Protein AF-A0A7J3IFE1-F1 (afdb_monomer)

Nearest PDB structures (foldseek):
  1v9n-assembly1_A-2  TM=9.493E-01  e=1.488E-02  Pyrococcus horikoshii OT3
  1x0a-assembly1_A  TM=9.029E-01  e=3.526E-02  Thermus thermophilus HB8
  3i0p-assembly1_A-2  TM=9.325E-01  e=2.127E-01  Entamoeba histolytica
  6pvn-assembly1_A  TM=2.837E-01  e=9.608E+00  Mus musculus

Secondary structure (DSSP, 8-state):
-HHHHHHTSPPPTT---PPPTTHHHHHHHHHHHHH-----HHHHHHHHHHHHHTT-----

S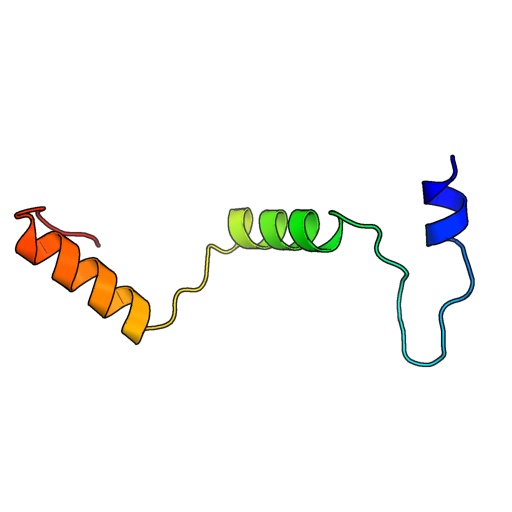tructure (mmCIF, N/CA/C/O backbone):
data_AF-A0A7J3IFE1-F1
#
_entry.id   AF-A0A7J3IFE1-F1
#
loop_
_atom_site.group_PDB
_atom_site.id
_atom_site.type_symbol
_atom_site.label_atom_id
_atom_site.label_alt_id
_atom_site.label_comp_id
_atom_site.label_asym_id
_atom_site.label_entity_id
_atom_site.labe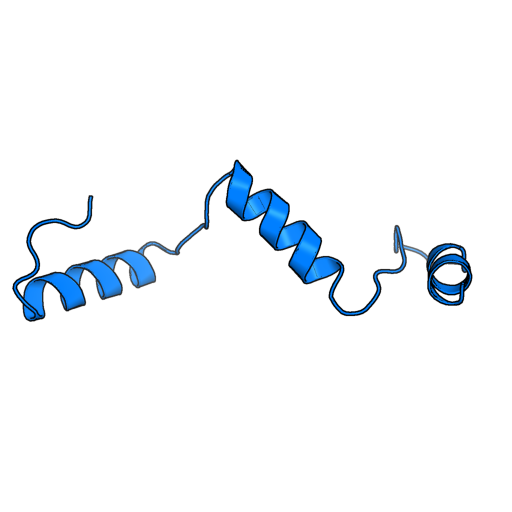l_seq_id
_atom_site.pdbx_PDB_ins_code
_atom_site.Cartn_x
_atom_site.Cartn_y
_atom_site.Cartn_z
_atom_site.occupancy
_atom_site.B_iso_or_equiv
_atom_site.auth_seq_id
_atom_site.auth_comp_id
_atom_site.auth_asym_id
_atom_site.auth_atom_id
_atom_site.pdbx_PDB_model_num
ATOM 1 N N . ASP A 1 1 ? 11.894 12.430 -25.449 1.00 84.81 1 ASP A N 1
ATOM 2 C CA . ASP A 1 1 ? 11.478 12.117 -24.067 1.00 84.81 1 ASP A CA 1
ATOM 3 C C . ASP A 1 1 ? 12.178 10.886 -23.536 1.00 84.81 1 ASP A C 1
ATOM 5 O O . ASP A 1 1 ? 11.959 9.797 -24.057 1.00 84.81 1 ASP A O 1
ATOM 9 N N . LEU A 1 2 ? 12.989 11.057 -22.490 1.00 93.25 2 LEU A N 1
ATOM 10 C CA . LEU A 1 2 ? 13.706 9.978 -21.800 1.00 93.25 2 LEU A CA 1
ATOM 11 C C . LEU A 1 2 ? 12.752 8.883 -21.293 1.00 93.25 2 LEU A C 1
ATOM 13 O O . LEU A 1 2 ? 13.034 7.698 -21.447 1.00 93.25 2 LEU A O 1
ATOM 17 N N . VAL A 1 3 ? 11.584 9.274 -20.775 1.00 93.50 3 VAL A N 1
ATOM 18 C CA . VAL A 1 3 ? 10.553 8.340 -20.293 1.00 93.50 3 VAL A CA 1
ATOM 19 C C . VAL A 1 3 ? 10.123 7.360 -21.389 1.00 93.50 3 VAL A C 1
ATOM 21 O O . VAL A 1 3 ? 10.048 6.160 -21.142 1.00 93.50 3 VAL A O 1
ATOM 24 N N . LYS A 1 4 ? 9.906 7.838 -22.622 1.00 93.94 4 LYS A N 1
ATOM 25 C CA . LYS A 1 4 ? 9.495 6.979 -23.747 1.00 93.94 4 LYS A CA 1
ATOM 26 C C . L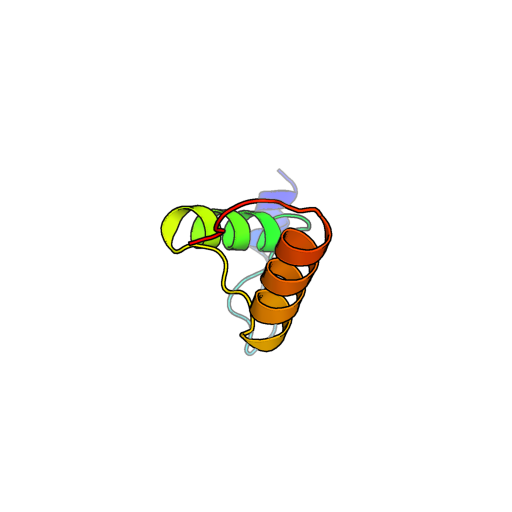YS A 1 4 ? 10.576 5.958 -24.109 1.00 93.94 4 LYS A C 1
ATOM 28 O O . LYS A 1 4 ? 10.252 4.812 -24.400 1.00 93.94 4 LYS A O 1
ATOM 33 N N . VAL A 1 5 ? 11.848 6.358 -24.048 1.00 95.62 5 VAL A N 1
ATOM 34 C CA . VAL A 1 5 ? 12.991 5.466 -24.308 1.00 95.62 5 VAL A CA 1
ATOM 35 C C . VAL A 1 5 ? 13.082 4.377 -23.237 1.00 95.62 5 VAL A C 1
ATOM 37 O O . VAL A 1 5 ? 13.223 3.201 -23.566 1.00 95.62 5 VAL A O 1
ATOM 40 N N . ILE A 1 6 ? 12.937 4.749 -21.963 1.00 94.38 6 ILE A N 1
ATOM 41 C CA . ILE A 1 6 ? 12.967 3.803 -20.842 1.00 94.38 6 ILE A CA 1
ATOM 42 C C . ILE A 1 6 ? 11.814 2.800 -20.959 1.00 94.38 6 ILE A C 1
ATOM 44 O O . ILE A 1 6 ? 12.055 1.597 -20.929 1.00 94.38 6 ILE A O 1
ATOM 48 N N . LYS A 1 7 ? 10.579 3.268 -21.174 1.00 93.81 7 LYS A N 1
ATOM 49 C CA . LYS A 1 7 ? 9.403 2.388 -21.289 1.00 93.81 7 LYS A CA 1
ATOM 50 C C . LYS A 1 7 ? 9.425 1.482 -22.524 1.00 93.81 7 LYS A C 1
ATOM 52 O O . LYS A 1 7 ? 8.824 0.414 -22.493 1.00 93.81 7 LYS A O 1
ATOM 57 N N . GLY A 1 8 ? 10.104 1.896 -23.595 1.00 93.81 8 GLY A N 1
ATOM 58 C CA . GLY A 1 8 ? 10.267 1.110 -24.823 1.00 93.81 8 GLY A CA 1
ATOM 59 C C . GLY A 1 8 ? 11.464 0.153 -24.820 1.00 93.81 8 GLY A C 1
ATOM 60 O O . GLY A 1 8 ? 11.671 -0.560 -25.800 1.00 93.81 8 GLY A O 1
ATOM 61 N N . SER A 1 9 ? 12.276 0.144 -23.760 1.00 95.00 9 SER A N 1
ATOM 62 C CA . SER A 1 9 ? 13.464 -0.709 -23.671 1.00 95.00 9 SER A CA 1
ATOM 63 C C . SER A 1 9 ? 13.104 -2.175 -23.403 1.00 95.00 9 SER A C 1
ATOM 65 O O . SER A 1 9 ? 12.058 -2.491 -22.837 1.00 95.00 9 SER A O 1
ATOM 67 N N . LYS A 1 10 ? 13.989 -3.099 -23.801 1.00 96.25 10 LYS A N 1
ATOM 68 C CA . LYS A 1 10 ? 13.773 -4.545 -23.640 1.00 96.25 10 LYS A CA 1
ATOM 69 C C . LYS A 1 10 ? 13.625 -4.921 -22.161 1.00 96.25 10 LYS A C 1
ATOM 71 O O . LYS A 1 10 ? 14.525 -4.666 -21.361 1.00 96.25 10 LYS A O 1
ATOM 76 N N . THR A 1 11 ? 12.532 -5.599 -21.817 1.00 96.44 11 THR A N 1
ATOM 77 C CA . THR A 1 11 ? 12.344 -6.166 -20.479 1.00 96.44 11 THR A CA 1
ATOM 78 C C . THR A 1 11 ? 13.198 -7.420 -20.294 1.00 96.44 11 THR A C 1
ATOM 80 O O . THR A 1 11 ? 13.524 -8.148 -21.238 1.00 96.44 11 THR A O 1
ATOM 83 N N . ARG A 1 12 ? 13.571 -7.701 -19.043 1.00 94.56 12 ARG A N 1
ATOM 84 C CA . ARG A 1 12 ? 14.159 -8.998 -18.690 1.00 94.56 12 ARG A CA 1
ATOM 85 C C . ARG A 1 12 ? 13.103 -10.113 -18.837 1.00 94.56 12 ARG A C 1
ATOM 87 O O . ARG A 1 12 ? 11.917 -9.843 -18.634 1.00 94.56 12 ARG A O 1
ATOM 94 N N . PRO A 1 13 ? 13.498 -11.369 -19.11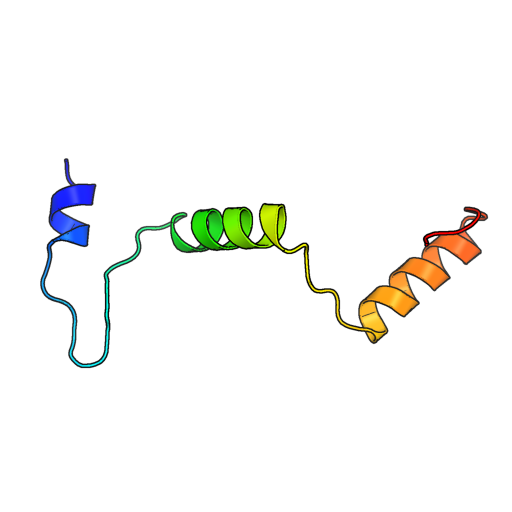9 1.00 95.88 13 PRO A N 1
ATOM 95 C CA . PRO A 1 13 ? 12.555 -12.486 -19.168 1.00 95.88 13 PRO A CA 1
ATOM 96 C C . PRO A 1 13 ? 11.697 -12.573 -17.898 1.00 95.88 13 PRO A C 1
ATOM 98 O O . PRO A 1 13 ? 12.213 -12.437 -16.786 1.00 95.88 13 PRO A O 1
ATOM 101 N N . GLY A 1 14 ? 10.389 -12.773 -18.077 1.00 96.31 14 GLY A N 1
ATOM 102 C CA . GLY A 1 14 ? 9.403 -12.832 -16.992 1.00 96.31 14 GLY A CA 1
ATOM 103 C C . GLY A 1 14 ? 8.815 -11.483 -16.557 1.00 96.31 14 GLY A C 1
ATOM 104 O O . GLY A 1 14 ? 7.913 -11.474 -15.725 1.00 96.31 14 GLY A O 1
ATOM 105 N N . PHE A 1 15 ? 9.271 -10.354 -17.112 1.00 95.56 15 PHE A N 1
ATOM 106 C CA . PHE A 1 15 ? 8.769 -9.018 -16.771 1.00 95.56 15 PHE A CA 1
ATOM 107 C C . PHE A 1 15 ? 7.977 -8.413 -17.935 1.00 95.56 15 PHE A C 1
ATOM 109 O O . PHE A 1 15 ? 8.418 -8.452 -19.085 1.00 95.56 15 PHE A O 1
ATOM 116 N N . LYS A 1 16 ? 6.802 -7.852 -17.624 1.00 94.50 16 LYS A N 1
ATOM 117 C CA . LYS A 1 16 ? 5.839 -7.356 -18.622 1.00 94.50 16 LYS A CA 1
ATOM 118 C C . LYS A 1 16 ? 6.149 -5.946 -19.116 1.00 94.50 16 LYS A C 1
ATOM 120 O O . LYS A 1 16 ? 5.958 -5.666 -20.292 1.00 94.50 16 LYS A O 1
ATOM 125 N N . GLU A 1 17 ? 6.630 -5.077 -18.234 1.00 95.38 17 GLU A N 1
ATOM 126 C CA . GLU A 1 17 ? 6.879 -3.668 -18.539 1.00 95.38 17 GLU A CA 1
ATOM 127 C C . GLU A 1 17 ? 7.954 -3.067 -17.624 1.00 95.38 17 GLU A C 1
ATOM 129 O O . GLU A 1 17 ? 8.332 -3.665 -16.613 1.00 95.38 17 GLU A O 1
ATOM 134 N N . ILE A 1 18 ? 8.443 -1.882 -17.996 1.00 96.19 18 ILE A N 1
ATOM 135 C CA . ILE A 1 18 ? 9.316 -1.045 -17.169 1.00 96.19 18 ILE A CA 1
ATOM 136 C C . ILE A 1 18 ? 8.462 0.093 -16.608 1.00 96.19 18 ILE A C 1
ATOM 138 O O . ILE A 1 18 ? 7.939 0.904 -17.375 1.00 96.19 18 ILE A O 1
ATOM 142 N N . LEU A 1 19 ? 8.346 0.146 -15.281 1.00 96.12 19 LEU A N 1
ATOM 143 C CA . LEU A 1 19 ? 7.684 1.234 -14.564 1.00 96.12 19 LEU A CA 1
ATOM 144 C C . LEU A 1 19 ? 8.718 2.279 -14.142 1.00 96.12 19 LEU A C 1
ATOM 146 O O . LEU A 1 19 ? 9.821 1.932 -13.712 1.00 96.12 19 LEU A O 1
ATOM 150 N N . ILE A 1 20 ? 8.361 3.554 -14.267 1.00 95.69 20 ILE A N 1
ATOM 151 C CA . ILE A 1 20 ? 9.190 4.669 -13.785 1.00 95.69 20 ILE A CA 1
ATOM 152 C C . ILE A 1 20 ? 8.846 5.019 -12.329 1.00 95.69 20 ILE A C 1
ATOM 154 O O . ILE A 1 20 ? 7.739 4.716 -11.881 1.00 95.69 20 ILE A O 1
ATOM 158 N N . PRO A 1 21 ? 9.746 5.685 -11.582 1.00 96.19 21 PRO A N 1
ATOM 159 C CA . PRO A 1 21 ? 9.421 6.180 -10.246 1.00 96.19 21 PRO A CA 1
ATOM 160 C C . PRO A 1 21 ? 8.130 7.013 -10.249 1.00 96.19 21 PRO A C 1
ATOM 162 O O . PRO A 1 21 ? 7.986 7.921 -11.068 1.00 96.19 21 PRO A O 1
ATOM 165 N N . GLY A 1 22 ? 7.193 6.688 -9.355 1.00 96.44 22 GLY A N 1
ATOM 166 C CA . GLY A 1 22 ? 5.880 7.332 -9.249 1.00 96.44 22 GLY A CA 1
ATOM 167 C C . GLY A 1 22 ? 4.767 6.678 -10.078 1.00 96.44 22 GLY A C 1
ATOM 168 O O . GLY A 1 22 ? 3.590 6.852 -9.764 1.00 96.44 22 GLY A O 1
ATOM 169 N N . GLU A 1 23 ? 5.092 5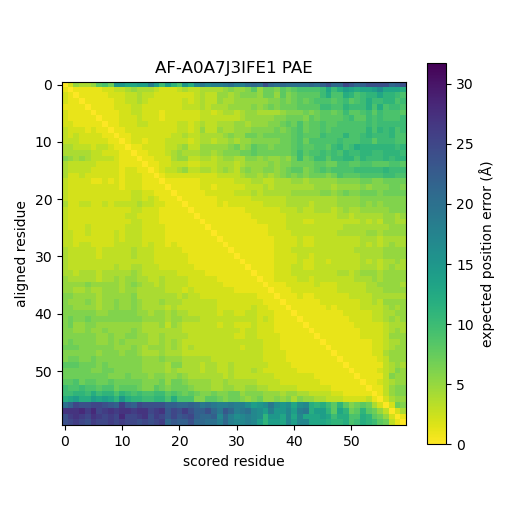.912 -11.125 1.00 96.94 23 GLU A N 1
ATOM 170 C CA . GLU A 1 23 ? 4.079 5.219 -11.930 1.00 96.94 23 GLU A CA 1
ATOM 171 C C . GLU A 1 23 ? 3.350 4.099 -11.158 1.00 96.94 23 GLU A C 1
ATOM 173 O O . GLU A 1 23 ? 2.118 4.057 -11.235 1.00 96.94 23 GLU A O 1
ATOM 178 N N . PRO A 1 24 ? 4.027 3.226 -10.379 1.00 97.31 24 PRO A N 1
ATOM 179 C CA . PRO A 1 24 ? 3.345 2.233 -9.545 1.00 97.31 24 PRO A CA 1
ATOM 180 C C . PRO A 1 24 ? 2.355 2.862 -8.553 1.00 97.31 24 PRO A C 1
ATOM 182 O O . PRO A 1 24 ? 1.245 2.356 -8.368 1.00 97.31 24 PRO A O 1
ATOM 185 N N . GLU A 1 25 ? 2.737 3.979 -7.933 1.00 98.06 25 GLU A N 1
ATOM 186 C CA . GLU A 1 25 ? 1.920 4.718 -6.972 1.00 98.06 25 GLU A CA 1
ATOM 187 C C . GLU A 1 25 ? 0.691 5.329 -7.650 1.00 98.06 25 GLU A C 1
ATOM 189 O O . GLU A 1 25 ? -0.423 5.147 -7.163 1.00 98.06 25 GLU A O 1
ATOM 194 N N . TYR A 1 26 ? 0.871 5.960 -8.814 1.00 97.88 26 TYR A N 1
ATOM 195 C CA . TYR A 1 26 ? -0.217 6.521 -9.617 1.00 97.88 26 TYR A CA 1
ATOM 196 C C . TYR A 1 26 ? -1.226 5.458 -10.079 1.00 97.88 26 TYR A C 1
ATOM 198 O O . TYR A 1 26 ? -2.441 5.670 -10.049 1.00 97.88 26 TYR A O 1
ATOM 206 N N . LEU A 1 27 ? -0.744 4.282 -10.494 1.00 97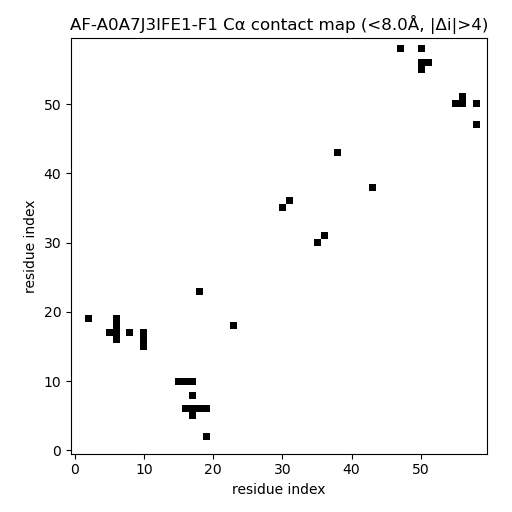.44 27 LEU A N 1
ATOM 207 C CA . LEU A 1 27 ? -1.615 3.162 -10.860 1.00 97.44 27 LEU A CA 1
ATOM 208 C C . LEU A 1 27 ? -2.392 2.642 -9.644 1.00 97.44 27 LEU A C 1
ATOM 210 O O . LEU A 1 27 ? -3.594 2.391 -9.739 1.00 97.44 27 LEU A O 1
ATOM 214 N N . THR A 1 28 ? -1.726 2.526 -8.497 1.00 97.75 28 THR A N 1
ATOM 215 C CA . THR A 1 28 ? -2.347 2.093 -7.239 1.00 97.75 28 THR A CA 1
ATOM 216 C C . THR A 1 28 ? -3.397 3.094 -6.753 1.00 97.75 28 THR A C 1
ATOM 218 O O . THR A 1 28 ? -4.468 2.687 -6.305 1.00 97.75 28 THR A O 1
ATOM 221 N N . GLU A 1 29 ? -3.130 4.395 -6.873 1.00 98.12 29 GLU A N 1
ATOM 222 C CA . GLU A 1 29 ? -4.072 5.472 -6.557 1.00 98.12 29 GLU A CA 1
ATOM 223 C C . GLU A 1 29 ? -5.341 5.364 -7.404 1.00 98.12 29 GLU A C 1
ATOM 225 O O . GLU A 1 29 ? -6.439 5.343 -6.856 1.00 98.12 29 GLU A O 1
ATOM 230 N N . LYS A 1 30 ? -5.209 5.207 -8.727 1.00 98.25 30 LYS A N 1
ATOM 231 C CA . LYS A 1 30 ? -6.363 5.029 -9.623 1.00 98.25 30 LYS A CA 1
ATOM 232 C C . LYS A 1 30 ? -7.250 3.858 -9.224 1.00 98.25 30 LYS A C 1
ATOM 234 O O . LYS A 1 30 ? -8.472 3.984 -9.235 1.00 98.25 30 LYS A O 1
ATOM 239 N N . VAL A 1 31 ? -6.635 2.723 -8.891 1.00 98.12 31 VAL A N 1
ATOM 240 C CA . VAL A 1 31 ? -7.360 1.537 -8.422 1.00 98.12 31 VAL A CA 1
ATOM 241 C C . VAL A 1 31 ? -8.075 1.848 -7.110 1.00 98.12 31 VAL A C 1
ATOM 243 O O . VAL A 1 31 ? -9.269 1.607 -7.007 1.00 98.12 31 VAL A O 1
ATOM 246 N N . ARG A 1 32 ? -7.390 2.459 -6.138 1.00 98.06 32 ARG A N 1
ATOM 247 C CA . ARG A 1 32 ? -7.954 2.786 -4.818 1.00 98.06 32 ARG A CA 1
ATOM 248 C C . ARG A 1 32 ? -9.053 3.846 -4.855 1.00 98.06 32 ARG A C 1
ATOM 250 O O . ARG A 1 32 ? -9.975 3.778 -4.053 1.00 98.06 32 ARG A O 1
ATOM 257 N N . LEU A 1 33 ? -8.979 4.803 -5.776 1.00 97.88 33 LEU A N 1
ATOM 258 C CA . LEU A 1 33 ? -10.040 5.790 -5.993 1.00 97.88 33 LEU A CA 1
ATOM 259 C C . LEU A 1 33 ? -11.310 5.149 -6.562 1.00 97.88 33 LEU A C 1
ATOM 261 O O . LEU A 1 33 ? -12.409 5.599 -6.253 1.00 97.88 33 LEU A O 1
ATOM 265 N N . ARG A 1 34 ? -11.163 4.110 -7.394 1.00 98.06 34 ARG A N 1
ATOM 266 C CA . ARG A 1 34 ? -12.287 3.389 -8.004 1.00 98.06 34 ARG A CA 1
ATOM 267 C C . ARG A 1 34 ? -12.873 2.327 -7.073 1.00 98.06 34 ARG A C 1
ATOM 269 O O . ARG A 1 34 ? -14.087 2.250 -6.936 1.00 98.06 34 ARG A O 1
ATOM 276 N N . ASP A 1 35 ? -12.013 1.515 -6.469 1.00 98.06 35 ASP A N 1
ATOM 277 C CA . ASP A 1 35 ? -12.391 0.280 -5.767 1.00 98.06 35 ASP A CA 1
ATOM 278 C C . ASP A 1 35 ? -12.427 0.452 -4.241 1.00 98.06 35 ASP A C 1
ATOM 280 O O . ASP A 1 35 ? -12.894 -0.432 -3.525 1.00 98.06 35 ASP A O 1
ATOM 284 N N . GLY A 1 36 ? -11.931 1.581 -3.734 1.00 96.69 36 GLY A N 1
ATOM 285 C CA . GLY A 1 36 ? -11.697 1.803 -2.313 1.00 96.69 36 GLY A CA 1
ATOM 286 C C . GLY A 1 36 ? -10.327 1.305 -1.845 1.00 96.69 36 GLY A C 1
ATOM 287 O O . GLY A 1 36 ? -9.581 0.620 -2.551 1.00 96.69 36 GLY A O 1
ATOM 288 N N . ILE A 1 37 ? -9.966 1.687 -0.619 1.00 96.94 37 ILE A N 1
ATOM 289 C CA . ILE A 1 37 ? -8.715 1.274 0.023 1.00 96.94 37 ILE A CA 1
ATOM 290 C C . ILE A 1 37 ? -9.010 0.069 0.908 1.00 96.94 37 ILE A C 1
ATOM 292 O O . ILE A 1 37 ? -9.753 0.181 1.879 1.00 96.94 37 ILE A O 1
ATOM 296 N N . TYR A 1 38 ? -8.392 -1.073 0.603 1.00 95.56 38 TYR A N 1
ATOM 297 C CA . TYR A 1 38 ? -8.424 -2.217 1.508 1.00 95.56 38 TYR A CA 1
ATOM 298 C C . TYR A 1 38 ? -7.686 -1.886 2.809 1.00 95.56 38 TYR A C 1
ATOM 300 O O . TYR A 1 38 ? -6.510 -1.508 2.786 1.00 95.56 38 TYR A O 1
ATOM 308 N N . VAL A 1 39 ? -8.372 -2.078 3.932 1.00 96.50 39 VAL A N 1
ATOM 309 C CA . VAL A 1 39 ? -7.813 -1.965 5.279 1.00 96.50 39 VAL A CA 1
ATOM 310 C C . VAL A 1 39 ? -7.964 -3.329 5.958 1.00 96.50 39 VAL A C 1
ATOM 312 O O . VAL A 1 39 ? -9.074 -3.856 5.986 1.00 96.50 39 VAL A O 1
ATOM 315 N N . PRO A 1 40 ? -6.884 -3.936 6.484 1.00 97.31 40 PRO A N 1
ATOM 316 C CA . PRO A 1 40 ? -6.988 -5.179 7.244 1.00 97.31 40 PRO A CA 1
ATOM 317 C C . PRO A 1 40 ? -7.901 -5.029 8.467 1.00 97.31 40 PRO A C 1
ATOM 319 O O . PRO A 1 40 ? -7.842 -4.001 9.140 1.00 97.31 40 PRO A O 1
ATOM 322 N N . GLU A 1 41 ? -8.651 -6.080 8.812 1.00 96.69 41 GLU A N 1
ATOM 323 C CA . GLU A 1 41 ? -9.635 -6.063 9.914 1.00 96.69 41 GLU A CA 1
ATOM 324 C C . GLU A 1 41 ? -9.049 -5.526 11.225 1.00 96.69 41 GLU A C 1
ATOM 326 O O . GLU A 1 41 ? -9.574 -4.590 11.816 1.00 96.69 41 GLU A O 1
ATOM 331 N N . LYS A 1 42 ? -7.875 -6.027 11.627 1.00 97.38 42 LYS A N 1
ATOM 332 C CA . LYS A 1 42 ? -7.185 -5.563 12.838 1.00 97.38 42 LYS A CA 1
ATOM 333 C C . LYS A 1 42 ? -6.917 -4.052 12.822 1.00 97.38 42 LYS A C 1
ATOM 335 O O . LYS A 1 42 ? -7.076 -3.379 13.834 1.00 97.38 42 LYS A O 1
ATOM 340 N N . THR A 1 43 ? -6.497 -3.510 11.680 1.00 96.81 43 THR A N 1
ATOM 341 C CA . THR A 1 43 ? -6.247 -2.070 11.533 1.00 96.81 43 THR A CA 1
ATOM 342 C C . THR A 1 43 ? -7.556 -1.285 11.599 1.00 96.81 43 THR A C 1
ATOM 344 O O . THR A 1 43 ? -7.591 -0.206 12.186 1.00 96.81 43 THR A O 1
ATOM 347 N N . TRP A 1 44 ? -8.643 -1.832 11.052 1.00 95.50 44 TRP A N 1
ATOM 348 C CA . TRP A 1 44 ? -9.972 -1.234 11.157 1.00 95.50 44 TRP A CA 1
ATOM 349 C C . TRP A 1 44 ? -10.461 -1.182 12.611 1.00 95.50 44 TRP A C 1
ATOM 351 O O . TRP A 1 44 ? -10.868 -0.123 13.093 1.00 95.50 44 TRP A O 1
ATOM 361 N N . GLU A 1 45 ? -10.320 -2.279 13.357 1.00 95.12 45 GLU A N 1
ATOM 362 C CA . GLU A 1 45 ? -10.638 -2.343 14.787 1.00 95.12 45 GLU A CA 1
ATOM 363 C C . GLU A 1 45 ? -9.843 -1.314 15.605 1.00 95.12 45 GLU A C 1
ATOM 365 O O . GLU A 1 45 ? -10.397 -0.646 16.482 1.00 95.12 45 GLU A O 1
ATOM 370 N N . GLU A 1 46 ? -8.546 -1.153 15.323 1.00 95.81 46 GLU A N 1
ATOM 371 C CA . GLU A 1 46 ? -7.689 -0.155 15.974 1.00 95.81 46 GLU A CA 1
ATOM 372 C C . GLU A 1 46 ? -8.198 1.277 15.736 1.00 95.81 46 GLU A C 1
ATOM 374 O O . GLU A 1 46 ? -8.285 2.061 16.689 1.00 95.81 46 GLU A O 1
ATOM 379 N N . ILE A 1 47 ? -8.610 1.600 14.504 1.00 94.31 47 ILE A N 1
ATOM 380 C CA . ILE A 1 47 ? -9.196 2.901 14.140 1.00 94.31 47 ILE A CA 1
ATOM 381 C C . ILE A 1 47 ? -10.507 3.136 14.901 1.00 94.31 47 ILE A C 1
ATOM 383 O O . ILE A 1 47 ? -10.676 4.175 15.546 1.00 94.31 47 ILE A O 1
ATOM 387 N N . VAL A 1 48 ? -11.419 2.160 14.883 1.00 93.81 48 VAL A N 1
ATOM 388 C CA . VAL A 1 48 ? -12.719 2.249 15.568 1.00 93.81 48 VAL A CA 1
ATOM 389 C C . VAL A 1 48 ? -12.536 2.407 17.080 1.00 93.81 48 VAL A C 1
ATOM 391 O O . VAL A 1 48 ? -13.213 3.218 17.718 1.00 93.81 48 VAL A O 1
ATOM 394 N N . ASN A 1 49 ? -11.599 1.671 17.678 1.00 94.00 49 ASN A N 1
ATOM 395 C CA . ASN A 1 49 ? -11.307 1.765 19.106 1.00 94.00 49 ASN A CA 1
ATOM 396 C C . ASN A 1 49 ? -10.707 3.121 19.490 1.00 94.00 49 ASN A C 1
ATOM 398 O O . ASN A 1 49 ? -11.056 3.668 20.539 1.00 94.00 49 ASN A O 1
ATOM 402 N N . LEU A 1 50 ? -9.832 3.683 18.653 1.00 94.56 50 LEU A N 1
ATOM 403 C CA . LEU A 1 50 ? -9.298 5.027 18.861 1.00 94.56 50 LEU A CA 1
ATOM 404 C C . LEU A 1 50 ? -10.410 6.081 18.797 1.00 94.56 50 LEU A C 1
ATOM 406 O O . LEU A 1 50 ? -10.496 6.928 19.683 1.00 94.56 50 LEU A O 1
ATOM 410 N N . ALA A 1 51 ? -11.302 5.990 17.811 1.00 94.25 51 ALA A N 1
ATOM 411 C CA . ALA A 1 51 ? -12.432 6.904 17.676 1.00 94.25 51 ALA A CA 1
ATOM 412 C C . ALA A 1 5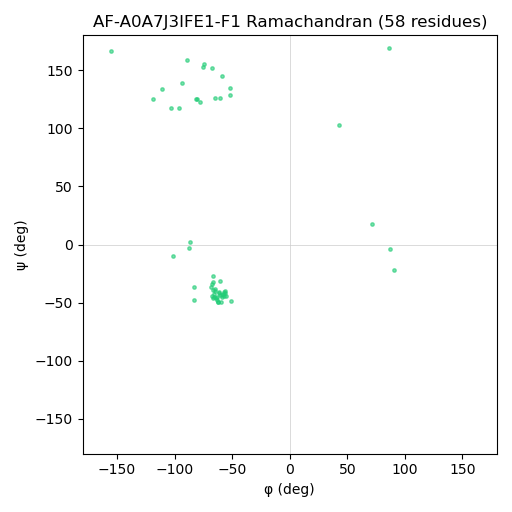1 ? -13.354 6.880 18.907 1.00 94.25 51 ALA A C 1
ATOM 414 O O . ALA A 1 51 ? -13.700 7.936 19.439 1.00 94.25 51 ALA A O 1
ATOM 415 N N . LYS A 1 52 ? -13.659 5.682 19.431 1.00 92.31 52 LYS A N 1
ATOM 416 C CA . LYS A 1 52 ? -14.427 5.509 20.677 1.00 92.31 52 LYS A CA 1
ATOM 417 C C . LYS A 1 52 ? -13.753 6.185 21.873 1.00 92.31 52 LY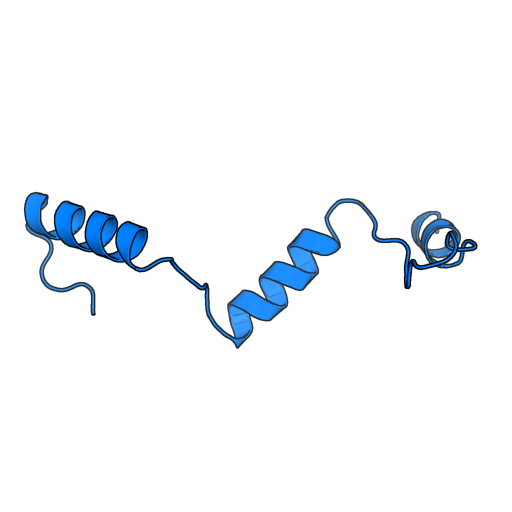S A C 1
ATOM 419 O O . LYS A 1 52 ? -14.425 6.878 22.631 1.00 92.31 52 LYS A O 1
ATOM 424 N N . LYS A 1 53 ? -12.433 6.020 22.035 1.00 94.62 53 LYS A N 1
ATOM 425 C CA . LYS A 1 53 ? -11.665 6.666 23.121 1.00 94.62 53 LYS A CA 1
ATOM 426 C C . LYS A 1 53 ? -11.723 8.191 23.055 1.00 94.62 53 LYS A C 1
ATOM 428 O O . LYS A 1 53 ? -11.679 8.840 24.092 1.00 94.62 53 LYS A O 1
ATOM 433 N N . LEU A 1 54 ? -11.825 8.747 21.850 1.00 95.81 54 LEU A N 1
ATOM 434 C CA . LEU A 1 54 ? -11.921 10.187 21.614 1.00 95.81 54 LEU A CA 1
ATOM 435 C C . LEU A 1 54 ? -13.363 10.718 21.672 1.00 95.81 54 LEU A C 1
ATOM 437 O O . LEU A 1 54 ? -13.577 11.907 21.459 1.00 95.81 54 LEU A O 1
ATOM 441 N N . GLY A 1 55 ? -14.355 9.866 21.959 1.00 93.75 55 GLY A N 1
ATOM 442 C CA . GLY A 1 55 ? -15.763 10.264 22.020 1.00 93.75 55 GLY A CA 1
ATOM 443 C C . GLY A 1 55 ? -16.389 10.565 20.654 1.00 93.75 55 GLY A C 1
ATOM 444 O O . GLY A 1 55 ? -17.433 11.213 20.595 1.00 93.75 55 GLY A O 1
ATOM 445 N N . LEU A 1 56 ? -15.777 10.111 19.555 1.00 91.44 56 LEU A N 1
ATOM 446 C CA . LEU A 1 56 ? -16.331 10.263 18.210 1.00 91.44 56 LEU A CA 1
ATOM 447 C C . LEU A 1 56 ? -17.430 9.212 17.994 1.00 91.44 56 LEU A C 1
ATOM 449 O O . LEU A 1 56 ? -17.200 8.009 18.147 1.00 91.44 56 LEU A O 1
ATOM 453 N N . S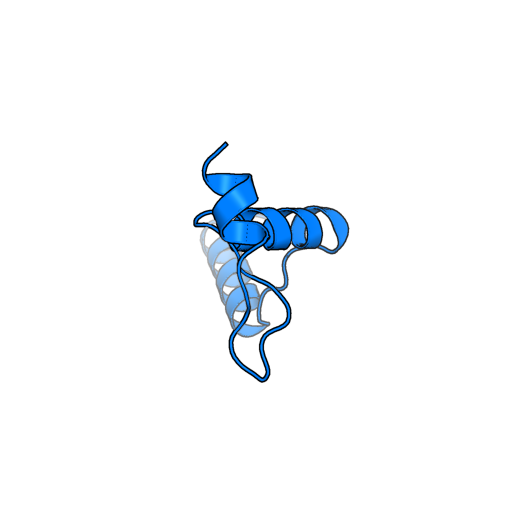ER A 1 57 ? -18.642 9.668 17.672 1.00 71.19 57 SER A N 1
ATOM 454 C CA . SER A 1 57 ? -19.785 8.788 17.417 1.00 71.19 57 SER A CA 1
ATOM 455 C C . SER A 1 57 ? -19.730 8.230 15.990 1.00 71.19 57 SER A C 1
ATOM 457 O O . SER A 1 57 ? -19.631 8.982 15.031 1.00 71.19 57 SER A O 1
ATOM 459 N N . GLN A 1 58 ? -19.769 6.895 15.910 1.00 61.72 58 GLN A N 1
ATOM 460 C CA . GLN A 1 58 ? -19.857 6.025 14.728 1.00 61.72 58 GLN A CA 1
ATOM 461 C C . GLN A 1 58 ? -18.982 6.382 13.516 1.00 61.72 58 GLN A C 1
ATOM 463 O O . GLN A 1 58 ? -19.321 7.213 12.679 1.00 61.72 58 GLN A O 1
ATOM 468 N N . ILE A 1 59 ? -17.897 5.620 13.373 1.00 59.03 59 ILE A N 1
ATOM 469 C CA . ILE A 1 59 ? -17.337 5.310 12.057 1.00 59.03 59 ILE A CA 1
ATOM 470 C C . ILE A 1 59 ? -18.190 4.144 11.519 1.00 59.03 59 ILE A C 1
ATOM 472 O O . ILE A 1 59 ? -18.365 3.189 12.284 1.00 59.03 59 ILE A O 1
ATOM 476 N N . PRO A 1 60 ? -18.792 4.247 10.316 1.00 59.41 60 PRO A N 1
ATOM 477 C CA . PRO A 1 60 ? -19.572 3.159 9.724 1.00 59.41 60 PRO A CA 1
ATOM 478 C C . PRO A 1 60 ? -18.767 1.863 9.582 1.00 59.41 60 PRO A C 1
ATOM 480 O O . PRO A 1 60 ? -17.521 1.944 9.482 1.00 59.41 60 PRO A O 1
#

Foldseek 3Di:
DVVVVQFPDDDDPPDDTDDDPPRVVVVVVVCCVVPNDDDDPVRVVVVVVVCVVVVNPDDD

Solvent-accessible surface area (backbone atoms only — not comparable to full-atom values): 3918 Å² total; per-residue (Å²): 111,71,67,60,54,57,52,70,48,88,63,59,93,96,49,92,73,61,79,56,93,64,47,65,57,52,53,50,47,57,50,31,73,74,75,47,76,91,70,58,68,69,60,48,51,53,52,53,53,52,36,53,76,72,69,50,82,78,82,133

Radius of gyration: 19.62 Å; Cα contacts (8 Å, |Δi|>4): 19; chains: 1; bounding box: 34×25×48 Å

Mean predicted aligned error: 4.99 Å

pLDDT: mean 93.43, std 8.54, range [59.03, 98.25]

Sequence (60 aa):
DLVKVIKGSKTRPGFKEILIPGEPEYLTEKVRLRDGIYVPEKTWEEIVNLAKKLGLSQIP